Protein AF-A0AAD7N7R8-F1 (afdb_monomer)

pLDDT: mean 73.77, std 9.25, range [51.81, 85.44]

Mean predicted aligned error: 9.06 Å

Secondary structure (DSSP, 8-state):
--SHHHHHHHHHHTHHHHSS-----HHHHHHHHHHHHHHTTT-S-HHHHHHHH--

Structure (mmCIF, N/CA/C/O backbone):
data_AF-A0AAD7N7R8-F1
#
_entry.id   AF-A0AAD7N7R8-F1
#
loop_
_atom_site.group_PDB
_atom_site.id
_atom_site.type_symbol
_atom_site.label_atom_id
_atom_site.label_alt_id
_atom_site.label_comp_id
_atom_site.label_asym_id
_atom_site.label_entity_id
_atom_site.label_seq_id
_atom_site.pdbx_PDB_ins_code
_atom_site.Cartn_x
_atom_site.Ca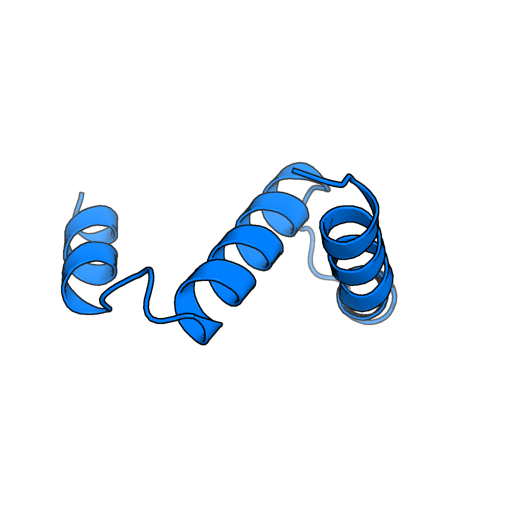rtn_y
_atom_site.Cartn_z
_atom_site.occupancy
_atom_site.B_iso_or_equiv
_atom_site.auth_seq_id
_atom_site.auth_comp_id
_atom_site.auth_asym_id
_atom_site.auth_atom_id
_atom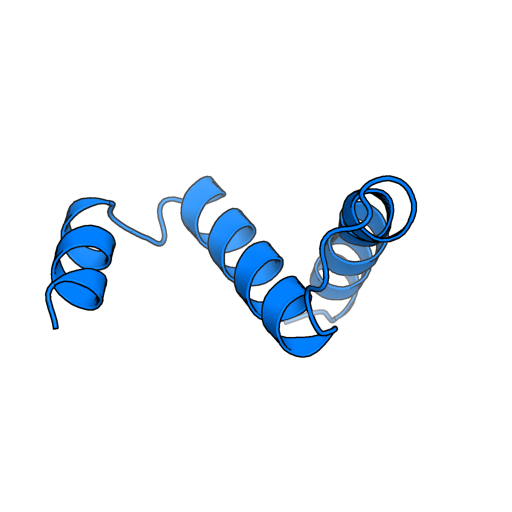_site.pdbx_PDB_model_num
ATOM 1 N N . ALA A 1 1 ? 18.245 -5.724 5.841 1.00 51.81 1 ALA A N 1
ATOM 2 C CA . ALA A 1 1 ? 17.171 -6.046 4.877 1.00 51.81 1 ALA A CA 1
ATOM 3 C C . ALA A 1 1 ? 17.633 -5.622 3.488 1.00 51.81 1 ALA A C 1
ATOM 5 O O . ALA A 1 1 ? 18.077 -4.491 3.344 1.00 51.81 1 ALA A O 1
ATOM 6 N N . THR A 1 2 ? 17.634 -6.515 2.498 1.00 54.44 2 THR A N 1
ATOM 7 C CA . THR A 1 2 ? 18.072 -6.203 1.125 1.00 54.44 2 THR A CA 1
ATOM 8 C C . THR A 1 2 ? 17.023 -5.339 0.408 1.00 54.44 2 THR A C 1
ATOM 10 O O . THR A 1 2 ? 15.831 -5.577 0.567 1.00 54.44 2 THR A O 1
ATOM 13 N N . SER A 1 3 ? 17.449 -4.322 -0.356 1.00 67.06 3 SER A N 1
ATOM 14 C CA . SER A 1 3 ? 16.568 -3.358 -1.065 1.00 67.06 3 SER A CA 1
ATOM 15 C C . SER A 1 3 ? 15.755 -3.995 -2.206 1.00 67.06 3 SER A C 1
ATOM 17 O O . SER A 1 3 ? 14.652 -3.570 -2.547 1.00 67.06 3 SER A O 1
ATOM 19 N N . VAL A 1 4 ? 16.274 -5.087 -2.767 1.00 73.06 4 VAL A N 1
ATOM 20 C CA . VAL A 1 4 ? 15.778 -5.713 -4.003 1.00 73.06 4 VAL A CA 1
ATOM 21 C C . VAL A 1 4 ? 14.304 -6.169 -3.943 1.00 73.06 4 VAL A C 1
ATOM 23 O O . VAL A 1 4 ? 13.564 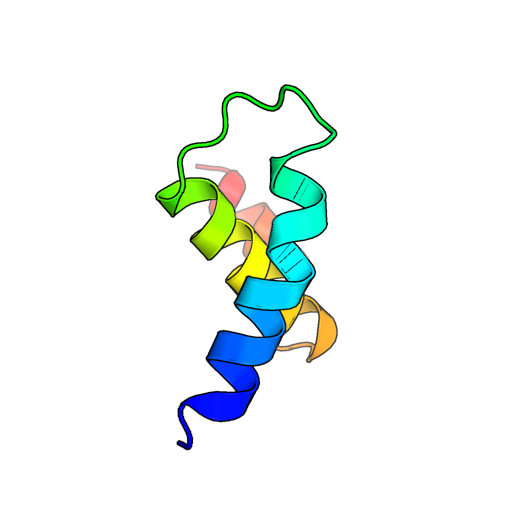-5.904 -4.894 1.00 73.06 4 VAL A O 1
ATOM 26 N N . PRO A 1 5 ? 13.801 -6.811 -2.867 1.00 73.38 5 PRO A N 1
ATOM 27 C CA . PRO A 1 5 ? 12.394 -7.206 -2.779 1.00 73.38 5 PRO A CA 1
ATOM 28 C C . PRO A 1 5 ? 11.439 -6.007 -2.724 1.00 73.38 5 PRO A C 1
ATOM 30 O O . PRO A 1 5 ? 10.322 -6.088 -3.234 1.00 73.38 5 PRO A O 1
ATOM 33 N N . VAL A 1 6 ? 11.881 -4.898 -2.124 1.00 69.06 6 VAL A N 1
ATOM 34 C CA . VAL A 1 6 ? 11.102 -3.659 -2.003 1.00 69.06 6 VAL A CA 1
ATOM 35 C C . VAL A 1 6 ? 10.981 -2.986 -3.371 1.00 69.06 6 VAL A C 1
ATOM 37 O O . VAL A 1 6 ? 9.880 -2.641 -3.798 1.00 69.06 6 VAL A O 1
ATOM 40 N N . GLU A 1 7 ? 12.084 -2.883 -4.110 1.00 75.69 7 GLU A N 1
ATOM 41 C CA . GLU A 1 7 ? 12.100 -2.317 -5.464 1.00 75.69 7 GLU A CA 1
ATOM 42 C C . GLU A 1 7 ? 11.290 -3.149 -6.463 1.00 75.69 7 GLU A C 1
ATOM 44 O O . GLU A 1 7 ? 10.517 -2.590 -7.246 1.00 75.69 7 GLU A O 1
ATOM 49 N N . ARG A 1 8 ? 11.399 -4.485 -6.414 1.00 78.62 8 ARG A N 1
ATOM 50 C CA . ARG A 1 8 ? 10.610 -5.382 -7.276 1.00 78.62 8 ARG A CA 1
ATOM 51 C C . ARG A 1 8 ? 9.114 -5.184 -7.058 1.00 78.62 8 ARG A C 1
ATOM 53 O O . ARG A 1 8 ? 8.350 -5.119 -8.020 1.00 78.62 8 ARG A O 1
ATOM 60 N N . PHE A 1 9 ? 8.715 -5.052 -5.802 1.00 72.69 9 PHE A N 1
ATOM 61 C CA . PHE A 1 9 ? 7.331 -4.837 -5.422 1.00 72.69 9 PHE A CA 1
ATOM 62 C C . PHE A 1 9 ? 6.805 -3.468 -5.888 1.00 72.69 9 PHE A C 1
ATOM 64 O O . PHE A 1 9 ? 5.730 -3.397 -6.488 1.00 72.69 9 PHE A O 1
ATOM 71 N N . PHE A 1 10 ? 7.592 -2.395 -5.731 1.00 70.25 10 PHE A N 1
ATOM 72 C CA . PHE A 1 10 ? 7.253 -1.087 -6.303 1.00 70.25 10 PHE A CA 1
ATOM 73 C C . PHE A 1 10 ? 7.176 -1.116 -7.829 1.00 70.25 10 PHE A C 1
ATOM 75 O O . PHE A 1 10 ? 6.247 -0.549 -8.400 1.00 70.25 10 PHE A O 1
ATOM 82 N N . SER A 1 11 ? 8.102 -1.812 -8.490 1.00 75.12 11 SER A N 1
ATOM 83 C CA . SER A 1 11 ? 8.124 -1.958 -9.944 1.00 75.12 11 SER A CA 1
ATOM 84 C C . SER A 1 11 ? 6.866 -2.652 -10.474 1.00 75.12 11 SER A C 1
ATOM 86 O O . SER A 1 11 ? 6.265 -2.160 -11.426 1.00 75.12 11 SER A O 1
ATOM 88 N N . GLN A 1 12 ? 6.420 -3.733 -9.823 1.00 73.50 12 GLN A N 1
ATOM 89 C CA . GLN A 1 12 ? 5.168 -4.426 -10.159 1.00 73.50 12 GLN A CA 1
ATOM 90 C C . GLN A 1 12 ? 3.937 -3.550 -9.898 1.00 73.50 12 GLN A C 1
ATOM 92 O O . GLN A 1 12 ? 3.009 -3.522 -10.705 1.00 73.50 12 GLN A O 1
ATOM 97 N N . GLY A 1 13 ? 3.958 -2.770 -8.816 1.00 66.56 13 GLY A N 1
ATOM 98 C CA . GLY A 1 13 ? 2.919 -1.793 -8.506 1.00 66.56 13 GLY A CA 1
ATOM 99 C C . GLY A 1 13 ? 2.774 -0.679 -9.545 1.00 66.56 13 GLY A C 1
ATOM 100 O O . GLY A 1 13 ? 1.709 -0.070 -9.624 1.00 66.56 13 GLY A O 1
ATOM 101 N N . ARG A 1 14 ? 3.790 -0.436 -10.391 1.00 65.62 14 ARG A N 1
ATOM 102 C CA . ARG A 1 14 ? 3.710 0.570 -11.463 1.00 65.62 14 ARG A CA 1
ATOM 103 C C . ARG A 1 14 ? 2.663 0.257 -12.529 1.00 65.62 14 ARG A C 1
ATOM 105 O O . ARG A 1 14 ? 2.163 1.183 -13.157 1.00 65.62 14 ARG A O 1
ATOM 112 N N . TYR A 1 15 ? 2.259 -1.000 -12.696 1.00 62.53 15 TYR A N 1
ATOM 113 C CA . TYR A 1 15 ? 1.171 -1.339 -13.620 1.00 62.53 15 TYR A CA 1
ATOM 114 C C . TYR A 1 15 ? -0.190 -0.780 -13.171 1.00 62.53 15 TYR A C 1
ATOM 116 O O . TYR A 1 15 ? -1.005 -0.419 -14.015 1.00 62.53 15 TYR A O 1
ATOM 124 N N . LEU A 1 16 ? -0.398 -0.579 -11.862 1.00 60.25 16 LEU A N 1
ATOM 125 C CA . LEU A 1 16 ? -1.565 0.141 -11.332 1.00 60.25 16 LEU A CA 1
ATOM 126 C C . LEU A 1 16 ? -1.511 1.660 -11.611 1.00 60.25 16 LEU A C 1
ATOM 128 O O . LEU A 1 16 ? -2.515 2.347 -11.442 1.00 60.25 16 LEU A O 1
ATOM 132 N N . LEU A 1 17 ? -0.353 2.201 -12.018 1.00 57.81 17 LEU A N 1
ATOM 133 C CA . LEU A 1 17 ? -0.117 3.645 -12.177 1.00 57.81 17 LEU A CA 1
ATOM 134 C C . LEU A 1 17 ? -0.488 4.203 -13.538 1.00 57.81 17 LEU A C 1
ATOM 136 O O . LEU A 1 17 ? -0.861 5.366 -13.628 1.00 57.81 17 LEU A O 1
ATOM 140 N N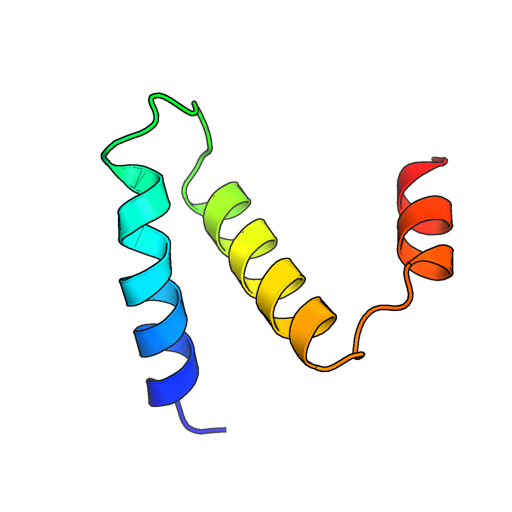 . VAL A 1 18 ? -0.311 3.416 -14.596 1.00 56.03 18 VAL A N 1
ATOM 141 C CA . VAL A 1 18 ? -0.392 3.952 -15.961 1.00 56.03 18 VAL A CA 1
ATOM 142 C C . VAL A 1 18 ? -1.788 3.771 -16.547 1.00 56.03 18 VAL A C 1
ATOM 144 O O . VAL A 1 18 ? -2.247 4.621 -17.303 1.00 56.03 18 VAL A O 1
ATOM 147 N N . PHE A 1 19 ? -2.486 2.691 -16.187 1.00 55.84 19 PHE A N 1
ATOM 148 C CA . PHE A 1 19 ? -3.722 2.324 -16.881 1.00 55.84 19 PHE A CA 1
ATOM 149 C C . PHE A 1 19 ? -4.991 2.896 -16.253 1.00 55.84 19 PHE A C 1
ATOM 151 O O . PHE A 1 19 ? -5.958 3.213 -16.942 1.00 55.84 19 PHE A O 1
ATOM 158 N N . THR A 1 20 ? -4.994 3.075 -14.940 1.00 58.03 20 THR A N 1
ATOM 159 C CA . THR A 1 20 ? -6.114 3.685 -14.237 1.00 58.03 20 THR A CA 1
ATOM 160 C C . THR A 1 20 ? -5.792 5.146 -13.967 1.00 58.03 20 THR A C 1
ATOM 162 O O . THR A 1 20 ? -4.824 5.432 -13.270 1.00 58.03 20 THR A O 1
ATOM 165 N N . ARG A 1 21 ? -6.613 6.076 -14.477 1.00 61.31 21 ARG A N 1
ATOM 166 C CA . ARG A 1 21 ? -6.607 7.525 -14.166 1.00 61.31 21 ARG A CA 1
ATOM 167 C C . ARG A 1 21 ? -6.937 7.819 -12.687 1.00 61.31 21 ARG A C 1
ATOM 169 O O . ARG A 1 21 ? -7.700 8.725 -12.361 1.00 61.31 21 ARG A O 1
ATOM 176 N N . ASN A 1 22 ? -6.378 7.044 -11.773 1.00 64.06 22 ASN A N 1
ATOM 177 C CA . ASN A 1 22 ? -6.506 7.219 -10.346 1.00 64.06 22 ASN A CA 1
ATOM 178 C C . ASN A 1 22 ? -5.570 8.369 -9.986 1.00 64.06 22 ASN A C 1
ATOM 180 O O . ASN A 1 22 ? -4.358 8.238 -10.126 1.00 64.06 22 ASN A O 1
ATOM 184 N N . ARG A 1 23 ? -6.116 9.509 -9.553 1.00 71.81 23 ARG A N 1
ATOM 185 C CA . ARG A 1 23 ? -5.384 10.726 -9.139 1.00 71.81 23 ARG A CA 1
ATOM 186 C C . ARG A 1 23 ? -4.528 10.524 -7.871 1.00 71.81 23 ARG A C 1
ATOM 188 O O . ARG A 1 23 ? -4.400 11.419 -7.041 1.00 71.81 23 ARG A O 1
ATOM 195 N N . LEU A 1 24 ? -3.985 9.328 -7.673 1.00 71.62 24 LEU A N 1
ATOM 196 C CA . LEU A 1 24 ? -3.173 8.961 -6.531 1.00 71.62 24 LEU A CA 1
ATOM 197 C C . LEU A 1 24 ? -1.775 9.550 -6.702 1.00 71.62 24 LEU A C 1
ATOM 199 O O . LEU A 1 24 ? -1.110 9.342 -7.714 1.00 71.62 24 LEU A O 1
ATOM 203 N N . SER A 1 25 ? -1.311 10.266 -5.681 1.00 78.88 25 SER A N 1
ATOM 204 C CA . SER A 1 25 ? 0.073 10.726 -5.630 1.00 78.88 25 SER A CA 1
ATOM 205 C C . SER A 1 25 ? 1.019 9.538 -5.445 1.00 78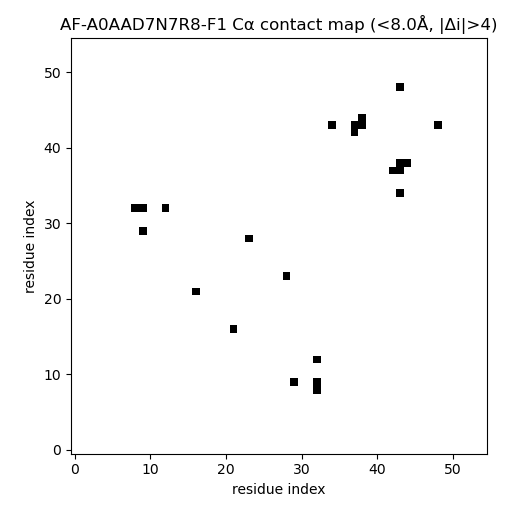.88 25 SER A C 1
ATOM 207 O O . SER A 1 25 ? 0.663 8.529 -4.825 1.00 78.88 25 SER A O 1
ATOM 209 N N . GLY A 1 26 ? 2.271 9.671 -5.897 1.00 76.44 26 GLY A N 1
ATOM 210 C CA . GLY A 1 26 ? 3.299 8.643 -5.692 1.00 76.44 26 GLY A CA 1
ATOM 211 C C . GLY A 1 26 ? 3.512 8.266 -4.217 1.00 76.44 26 GLY A C 1
ATOM 212 O O . GLY A 1 26 ? 4.014 7.187 -3.913 1.00 76.44 26 GLY A O 1
ATOM 213 N N . GLN A 1 27 ? 3.113 9.122 -3.271 1.00 79.31 27 GLN A N 1
ATOM 214 C CA . GLN A 1 27 ? 3.129 8.797 -1.847 1.00 79.31 27 GLN A CA 1
ATOM 215 C C . GLN A 1 27 ? 1.968 7.871 -1.453 1.00 79.31 27 GLN A C 1
ATOM 217 O O . GLN A 1 27 ? 2.198 6.884 -0.755 1.00 79.31 27 GLN A O 1
ATOM 222 N N . SER A 1 28 ? 0.747 8.142 -1.925 1.00 76.94 28 SER A N 1
ATOM 223 C CA . SER A 1 28 ? -0.423 7.285 -1.681 1.00 76.94 28 SER A CA 1
ATOM 224 C C . SER A 1 28 ? -0.218 5.892 -2.265 1.00 76.94 28 SER A C 1
ATOM 226 O O . SER A 1 28 ? -0.436 4.899 -1.581 1.00 76.94 28 SER A O 1
ATOM 228 N N . ILE A 1 29 ? 0.314 5.815 -3.484 1.00 76.31 29 ILE A N 1
ATOM 229 C CA . ILE A 1 29 ? 0.694 4.552 -4.131 1.00 76.31 29 ILE A CA 1
ATOM 230 C C . ILE A 1 29 ? 1.658 3.757 -3.258 1.00 76.31 29 ILE A C 1
ATOM 232 O O . ILE A 1 29 ? 1.455 2.564 -3.042 1.00 76.31 29 ILE A O 1
ATOM 236 N N . ARG A 1 30 ? 2.705 4.412 -2.738 1.00 79.75 30 ARG A N 1
ATOM 237 C CA . ARG A 1 30 ? 3.687 3.719 -1.906 1.00 79.75 30 ARG A CA 1
ATOM 238 C C . ARG A 1 30 ? 3.061 3.155 -0.635 1.00 79.75 30 ARG A C 1
ATOM 240 O O . ARG A 1 30 ? 3.341 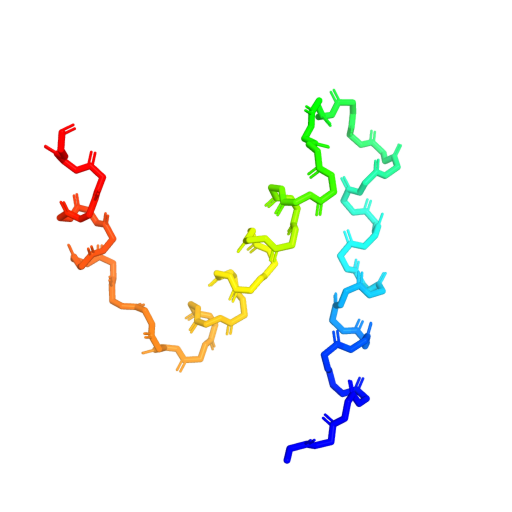2.012 -0.290 1.00 79.75 30 ARG A O 1
ATOM 247 N N . ARG A 1 31 ? 2.173 3.919 0.008 1.00 81.75 31 ARG A N 1
ATOM 248 C CA . ARG A 1 31 ? 1.412 3.458 1.179 1.00 81.75 31 ARG A CA 1
ATOM 249 C C . ARG A 1 31 ? 0.519 2.265 0.842 1.00 81.75 31 ARG A C 1
ATOM 251 O O . ARG A 1 31 ? 0.573 1.277 1.562 1.00 81.75 31 ARG A O 1
ATOM 258 N N . PHE A 1 32 ? -0.232 2.318 -0.260 1.00 79.12 32 PHE A N 1
ATOM 259 C CA . PHE A 1 32 ? -1.100 1.213 -0.687 1.00 79.12 32 PHE A CA 1
ATOM 260 C C . PHE A 1 32 ? -0.325 -0.055 -1.012 1.00 79.12 32 PHE A C 1
ATOM 262 O O . PHE A 1 32 ? -0.738 -1.144 -0.622 1.00 79.12 32 PHE A O 1
ATOM 269 N N . LEU A 1 33 ? 0.812 0.081 -1.693 1.00 79.69 33 LEU A N 1
ATOM 270 C CA . LEU A 1 33 ? 1.687 -1.048 -1.956 1.00 79.69 33 LEU A CA 1
ATOM 271 C C . LEU A 1 33 ? 2.179 -1.631 -0.630 1.00 79.69 33 LEU A C 1
ATOM 273 O O . LEU A 1 33 ? 1.929 -2.805 -0.373 1.00 79.69 33 LEU A O 1
ATOM 277 N N . CYS A 1 34 ? 2.820 -0.847 0.241 1.00 80.25 34 CYS A N 1
ATOM 278 C CA . CYS A 1 34 ? 3.304 -1.358 1.529 1.00 80.25 34 CYS A CA 1
ATOM 279 C C . CYS A 1 34 ? 2.191 -2.039 2.337 1.00 80.25 34 CYS A C 1
ATOM 281 O O . CYS A 1 34 ? 2.383 -3.152 2.820 1.00 80.25 34 CYS A O 1
ATOM 283 N N . PHE A 1 35 ? 1.012 -1.418 2.396 1.00 81.44 35 PHE A N 1
ATOM 284 C CA . PHE A 1 35 ? -0.163 -1.964 3.064 1.00 81.44 35 PHE A CA 1
ATOM 285 C C . PHE A 1 35 ? -0.606 -3.307 2.466 1.00 81.44 35 PHE A C 1
ATOM 287 O O . PHE A 1 35 ? -0.768 -4.281 3.196 1.00 81.44 35 PHE A O 1
ATOM 294 N N . GLY A 1 36 ? -0.723 -3.402 1.139 1.00 81.50 36 GLY A N 1
ATOM 295 C CA . GLY A 1 36 ? -1.040 -4.660 0.460 1.00 81.50 36 GLY A CA 1
ATOM 296 C C . GLY A 1 36 ? 0.029 -5.737 0.676 1.00 81.50 36 GLY A C 1
ATOM 297 O O . GLY A 1 36 ? -0.293 -6.915 0.812 1.00 81.50 36 GLY A O 1
ATOM 298 N N . GLY A 1 37 ? 1.303 -5.347 0.754 1.00 81.75 37 GLY A N 1
ATOM 299 C CA . GLY A 1 37 ? 2.413 -6.245 1.072 1.00 81.75 37 GLY A CA 1
ATOM 300 C C . GLY A 1 37 ? 2.367 -6.773 2.507 1.00 81.75 37 GLY A C 1
ATOM 301 O O . GLY A 1 37 ? 2.664 -7.945 2.730 1.00 81.75 37 GLY A O 1
ATOM 302 N N . TRP A 1 38 ? 1.979 -5.936 3.469 1.00 82.25 38 TR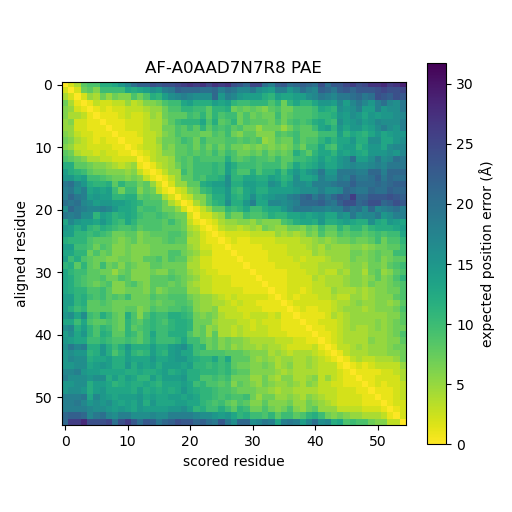P A N 1
ATOM 303 C CA . TRP A 1 38 ? 1.795 -6.339 4.863 1.00 82.25 38 TRP A CA 1
ATOM 304 C C . TRP A 1 38 ? 0.555 -7.213 5.052 1.00 82.25 38 TRP A C 1
ATOM 306 O O . TRP A 1 38 ? 0.644 -8.245 5.710 1.00 82.25 38 TRP A O 1
ATOM 316 N N . SER A 1 39 ? -0.562 -6.862 4.411 1.00 80.06 39 SER A N 1
ATOM 317 C CA . SER A 1 39 ? -1.794 -7.657 4.427 1.00 80.06 39 SER A CA 1
ATOM 318 C C . SER A 1 39 ? -1.566 -9.072 3.884 1.00 80.06 39 SER A C 1
ATOM 320 O O . SER A 1 39 ? -1.948 -10.036 4.532 1.00 80.06 39 SER A O 1
ATOM 322 N N . LYS A 1 40 ? -0.840 -9.225 2.767 1.00 81.56 40 LYS A N 1
ATOM 323 C CA . LYS A 1 40 ? -0.489 -10.547 2.206 1.00 81.56 40 LYS A CA 1
ATOM 324 C C . LYS A 1 40 ? 0.412 -11.410 3.095 1.00 81.56 40 LYS A C 1
ATOM 326 O O . LYS A 1 40 ? 0.606 -12.581 2.789 1.00 81.56 40 LYS A O 1
ATOM 331 N N . ARG A 1 41 ? 1.038 -10.823 4.112 1.00 81.75 41 ARG A N 1
ATOM 332 C CA . ARG A 1 41 ? 1.923 -11.513 5.061 1.00 81.75 41 ARG A CA 1
ATOM 333 C C . ARG A 1 41 ? 1.267 -11.669 6.434 1.00 81.75 41 ARG A C 1
ATOM 335 O O . ARG A 1 41 ? 1.981 -11.927 7.396 1.00 81.75 41 ARG A O 1
ATOM 342 N N . ASP A 1 42 ? -0.041 -11.412 6.527 1.00 80.25 42 ASP A N 1
ATOM 343 C CA . ASP A 1 42 ? -0.815 -11.385 7.774 1.00 80.25 42 ASP A CA 1
ATOM 344 C C . ASP A 1 42 ? -0.218 -10.458 8.850 1.00 80.25 42 ASP A C 1
ATOM 346 O O . ASP A 1 42 ? -0.468 -10.599 10.045 1.00 80.25 42 ASP A O 1
ATOM 350 N N . LEU A 1 43 ? 0.562 -9.456 8.421 1.00 76.94 43 LEU A N 1
ATOM 351 C CA . LEU A 1 43 ? 1.157 -8.447 9.304 1.00 76.94 43 LEU A CA 1
ATOM 352 C C . LEU A 1 43 ? 0.160 -7.344 9.672 1.00 76.94 43 LEU A C 1
ATOM 354 O O . LEU A 1 43 ? 0.449 -6.505 10.521 1.00 76.94 43 LEU A O 1
ATOM 358 N N . VAL A 1 44 ? -0.998 -7.318 9.013 1.00 80.50 44 VAL A N 1
ATOM 359 C CA . VAL A 1 44 ? -2.076 -6.364 9.262 1.00 80.50 44 VAL A CA 1
ATOM 360 C C . VAL A 1 44 ? -3.354 -7.153 9.497 1.00 80.50 44 VAL A C 1
ATOM 362 O O . VAL A 1 44 ? -3.841 -7.826 8.591 1.00 80.50 44 VAL A O 1
ATOM 365 N N . ARG A 1 45 ? -3.907 -7.041 10.707 1.00 83.31 45 ARG A N 1
ATOM 366 C CA . ARG A 1 45 ? -5.228 -7.587 11.034 1.00 83.31 45 ARG A CA 1
ATOM 367 C C . ARG A 1 45 ? -6.309 -6.616 10.595 1.00 83.31 45 ARG A C 1
ATOM 369 O O . ARG A 1 45 ? -6.235 -5.428 10.906 1.00 83.31 45 ARG A O 1
ATO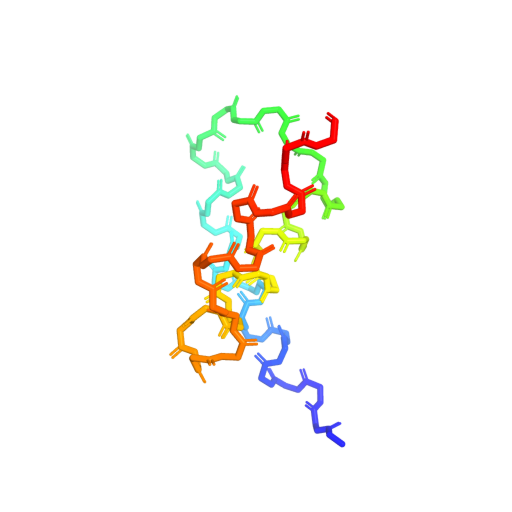M 376 N N . THR A 1 46 ? -7.333 -7.123 9.918 1.00 79.69 46 THR A N 1
ATOM 377 C CA . THR A 1 46 ? -8.456 -6.312 9.433 1.00 79.69 46 THR A CA 1
ATOM 378 C C . THR A 1 46 ? -9.143 -5.552 10.567 1.00 79.69 46 THR A C 1
ATOM 380 O O . THR A 1 46 ? -9.503 -4.394 10.373 1.00 79.69 46 THR A O 1
ATOM 383 N N . GLU A 1 47 ? -9.248 -6.141 11.767 1.00 82.75 47 GLU A N 1
ATOM 384 C CA . GLU A 1 47 ? -9.826 -5.456 12.935 1.00 82.75 47 GLU A CA 1
ATOM 385 C C . GLU A 1 47 ? -9.082 -4.154 13.273 1.00 82.75 47 GLU A C 1
ATOM 387 O O . GLU A 1 47 ? -9.707 -3.121 13.496 1.00 82.75 47 GLU A O 1
ATOM 392 N N . GLN A 1 48 ? -7.747 -4.189 13.233 1.00 80.44 48 GLN A N 1
ATOM 393 C CA . GLN A 1 48 ? -6.883 -3.044 13.539 1.00 80.44 48 GLN A CA 1
ATOM 394 C C . GLN A 1 48 ? -6.980 -1.952 12.468 1.00 80.44 48 GLN A C 1
ATOM 396 O O . GLN A 1 48 ? -6.870 -0.767 12.766 1.00 80.44 48 GLN A O 1
ATOM 401 N N . VAL A 1 49 ? -7.220 -2.334 11.210 1.00 82.06 49 VAL A N 1
ATOM 402 C CA . VAL A 1 49 ? -7.440 -1.376 10.115 1.00 82.06 49 VAL A CA 1
ATOM 403 C C . VAL A 1 49 ? -8.776 -0.673 10.285 1.00 82.06 49 VAL A C 1
ATOM 405 O O . VAL A 1 49 ? -8.851 0.544 10.146 1.00 82.06 49 VAL A O 1
ATOM 408 N N . VAL A 1 50 ? -9.829 -1.430 10.596 1.00 84.12 50 VAL A N 1
ATOM 409 C CA . VAL A 1 50 ? -11.162 -0.872 10.841 1.00 84.12 50 VAL A CA 1
ATOM 410 C C . VAL A 1 50 ? -11.125 0.086 12.029 1.00 84.12 50 VAL A C 1
ATOM 412 O O . VAL A 1 50 ? -11.728 1.151 11.962 1.00 84.12 50 VAL A O 1
ATOM 415 N N . GLU A 1 51 ? -10.395 -0.257 13.087 1.00 85.44 51 GLU A N 1
ATOM 416 C CA . GLU A 1 51 ? -10.175 0.629 14.230 1.00 85.44 51 GLU A CA 1
ATOM 417 C C . GLU A 1 51 ? -9.410 1.904 13.841 1.00 85.44 51 GLU A C 1
ATOM 419 O O . GLU A 1 51 ? -9.857 3.002 14.160 1.00 85.44 51 GLU A O 1
ATOM 424 N N . ALA A 1 52 ? -8.332 1.790 13.060 1.00 80.50 52 ALA A N 1
ATOM 425 C CA . ALA A 1 52 ? -7.544 2.939 12.608 1.00 80.50 52 ALA A CA 1
ATOM 426 C C . ALA A 1 52 ? -8.306 3.904 11.674 1.00 80.50 52 ALA A C 1
ATOM 428 O O . ALA A 1 52 ? -7.932 5.070 11.566 1.00 80.50 52 ALA A O 1
ATOM 429 N N . VAL A 1 53 ? -9.345 3.428 10.977 1.00 81.38 53 VAL A N 1
ATOM 430 C CA . VAL A 1 53 ? -10.155 4.227 10.033 1.00 81.38 53 VAL A CA 1
ATOM 431 C C . VAL A 1 53 ? -11.399 4.832 10.698 1.00 81.38 53 VAL A C 1
ATOM 433 O O . VAL A 1 53 ? -12.011 5.732 10.136 1.00 81.38 53 VAL A O 1
ATOM 436 N N . LYS A 1 54 ? -11.767 4.378 11.901 1.00 81.25 54 LYS A N 1
ATOM 437 C CA . LYS A 1 54 ? -12.931 4.869 12.662 1.00 81.25 54 LYS A CA 1
ATOM 438 C C . LYS A 1 54 ? -12.723 6.224 13.362 1.00 81.25 54 LYS A C 1
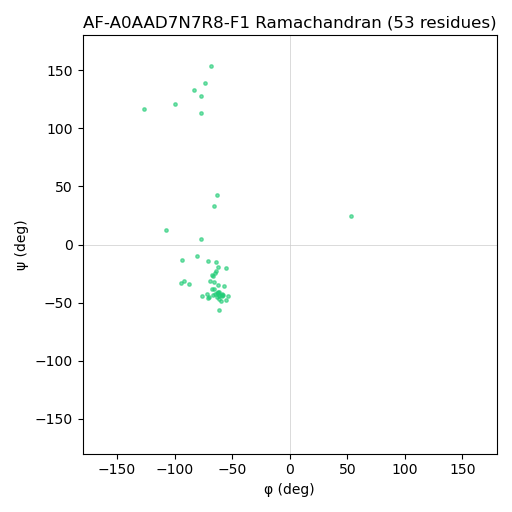ATOM 440 O O . LYS A 1 54 ? -13.610 6.628 14.108 1.00 81.25 54 LYS A O 1
ATOM 445 N N . GLY A 1 55 ? -11.579 6.880 13.151 1.00 53.88 55 GLY A N 1
ATOM 446 C CA . GLY A 1 55 ? -11.275 8.211 13.693 1.00 53.88 55 GLY A CA 1
ATOM 447 C C . GLY A 1 55 ? -12.193 9.301 13.162 1.00 53.88 55 GLY A C 1
ATOM 448 O O . GLY A 1 55 ? -12.392 9.344 11.927 1.00 53.88 55 GLY A O 1
#

Sequence (55 aa):
ATSVPVERFFSQGRYLLVFTRNRLSGQSIRRFLCFGGWSKRDLVRTEQVVEAVKG

Radius of gyration: 12.95 Å; Cα contacts (8 Å, |Δi|>4): 12; chains: 1; bounding box: 31×22×31 Å

Foldseek 3Di:
DDCVVVVVLVVVLCVVVPPDPPPDDPVNSSVVSVVVVCVVVVVDDPVVVVVVVVD

Organism: NCBI:txid1033252

Solvent-accessible surface area (backbone atoms only — not comparable to full-atom values): 3453 Å² total; per-residue (Å²): 133,77,65,62,68,58,51,53,51,55,58,62,52,47,64,65,61,75,76,45,93,63,91,66,50,78,65,56,50,51,51,52,49,54,48,54,58,33,43,78,66,69,72,49,56,68,68,60,51,56,58,70,64,71,113